Protein AF-A0A963B3Y1-F1 (afdb_monomer_lite)

Radius of gyration: 39.11 Å; chains: 1; bounding box: 67×46×93 Å

Sequence (139 aa):
RQLYPELDLWTTAKPFLERWMEEQVGPKAFSRKLRKNLPKMAEHAADMPLLLHKVLNDAAEQRLELNWKSEELGQLRKELKEGNRLTIAAVSGGSMLISGALLLTLGPSILLPASVVTSAGIGLSSAGGLLLIHSWLRS

pLDDT: mean 70.61, std 10.73, range [48.19, 88.31]

Foldseek 3Di:
DDDDPPDPVCVVCVVVVVVVCCCCVNPVNVVVVCVVCVVVVCVVVVPVVVVVVVVVVCVVVVVPPPVVVCP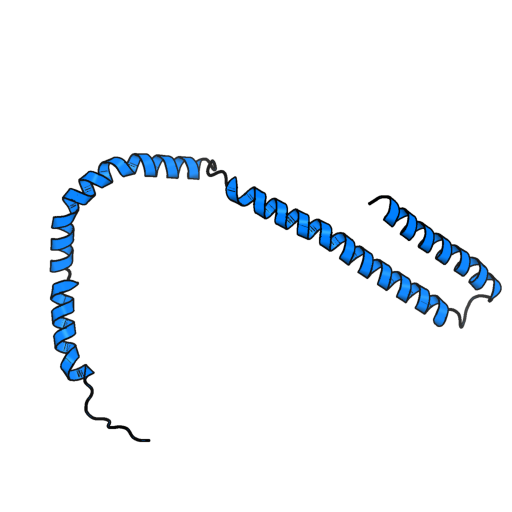VVVVVVVVVVVVVVVVVCVVVVVVVVVVLVCCVVPPDPDDDDPVVCVVVNVVVVVVSVVVVVVVVVPD

Secondary structure (DSSP, 8-state):
----SS--HHHHHHHHHHHHHHHHHSHHHHHHHHHHHHHHHHHHHTTHHHHHHHHHHHHHTT----HHHHHHHHHHHHHHHHHHHHHHHHHHHHHHHHHHHHHHHHTTSSSS-HHHHHHHHHHHHHHHHHHHHHHHH--

Structure (mmCIF, N/CA/C/O backbone):
data_AF-A0A963B3Y1-F1
#
_entry.id   AF-A0A963B3Y1-F1
#
loop_
_atom_site.group_PDB
_atom_site.id
_atom_site.type_symbol
_atom_site.label_atom_id
_atom_site.label_alt_id
_atom_site.label_comp_id
_atom_site.label_asym_id
_atom_site.label_entity_id
_atom_site.label_seq_id
_atom_site.pdbx_PDB_ins_code
_atom_site.Cartn_x
_atom_site.Cartn_y
_atom_site.Cartn_z
_atom_site.occupancy
_atom_site.B_iso_or_equiv
_atom_site.auth_seq_id
_atom_site.auth_comp_id
_atom_site.auth_asym_id
_atom_site.auth_atom_id
_atom_site.pdbx_PDB_model_num
ATOM 1 N N . ARG A 1 1 ? 25.276 -34.535 31.693 1.00 54.62 1 ARG A N 1
ATOM 2 C CA . ARG A 1 1 ? 24.227 -33.508 31.909 1.00 54.62 1 ARG A CA 1
ATOM 3 C C . ARG A 1 1 ? 22.905 -34.235 32.139 1.00 54.62 1 ARG A C 1
ATOM 5 O O . ARG A 1 1 ? 22.245 -34.579 31.174 1.00 54.62 1 ARG A O 1
ATOM 12 N N . GLN A 1 2 ? 22.575 -34.539 33.390 1.00 48.19 2 GLN A N 1
ATOM 13 C CA . GLN A 1 2 ? 21.243 -34.987 33.801 1.00 48.19 2 GLN A CA 1
ATOM 14 C C . GLN A 1 2 ? 20.821 -33.998 34.886 1.00 48.19 2 GLN A C 1
ATOM 16 O O . GLN A 1 2 ? 21.371 -34.004 35.983 1.00 48.19 2 GLN A O 1
ATOM 21 N N . LEU A 1 3 ? 19.991 -33.035 34.498 1.00 58.78 3 LEU A N 1
ATOM 22 C CA . LEU A 1 3 ? 19.444 -32.008 35.377 1.00 58.78 3 LEU A CA 1
ATOM 23 C C . LEU A 1 3 ? 18.079 -32.528 35.844 1.00 58.78 3 LEU A C 1
ATOM 25 O O . LEU A 1 3 ? 17.218 -32.769 35.009 1.00 58.78 3 LEU A O 1
ATOM 29 N N . TYR A 1 4 ? 17.978 -32.781 37.151 1.00 53.44 4 TYR A N 1
ATOM 30 C CA . TYR A 1 4 ? 16.800 -33.101 37.972 1.00 53.44 4 TYR A CA 1
ATOM 31 C C . TYR A 1 4 ? 15.456 -33.319 37.242 1.00 53.44 4 TYR A C 1
ATOM 33 O O . TYR A 1 4 ? 14.849 -32.344 36.800 1.00 53.44 4 TYR A O 1
ATOM 41 N N . PRO A 1 5 ? 14.934 -34.562 37.200 1.00 63.12 5 PRO A N 1
ATOM 42 C CA . PRO A 1 5 ? 13.664 -34.865 36.547 1.00 63.12 5 PRO A CA 1
ATOM 43 C C . PRO A 1 5 ? 12.404 -34.685 37.418 1.00 63.12 5 PRO A C 1
ATOM 45 O O . PRO A 1 5 ? 11.328 -35.021 36.947 1.00 63.12 5 PRO A O 1
ATOM 48 N N . GLU A 1 6 ? 12.466 -34.171 38.655 1.00 57.03 6 GLU A N 1
ATOM 49 C CA . GLU A 1 6 ? 11.334 -34.347 39.598 1.00 57.03 6 GLU A CA 1
ATOM 50 C C . GLU A 1 6 ? 10.880 -33.107 40.380 1.00 57.03 6 GLU A C 1
ATOM 52 O O . GLU A 1 6 ? 10.387 -33.212 41.500 1.00 57.03 6 GLU A O 1
ATOM 57 N N . LEU A 1 7 ? 10.967 -31.914 39.793 1.00 58.31 7 LEU A N 1
ATOM 58 C CA . LEU A 1 7 ? 10.165 -30.798 40.300 1.00 58.31 7 LEU A CA 1
ATOM 59 C C . LEU A 1 7 ? 9.602 -29.986 39.146 1.00 58.31 7 LEU A C 1
ATOM 61 O O . LEU A 1 7 ? 10.033 -28.874 38.848 1.00 58.31 7 LEU A O 1
ATOM 65 N N . ASP A 1 8 ? 8.636 -30.593 38.469 1.00 65.62 8 ASP A N 1
ATOM 66 C CA . ASP A 1 8 ? 7.870 -29.927 37.435 1.00 65.62 8 ASP A CA 1
ATOM 67 C C . ASP A 1 8 ? 6.991 -28.862 38.121 1.00 65.62 8 ASP A C 1
ATOM 69 O O . ASP A 1 8 ? 5.896 -29.127 38.607 1.00 65.62 8 ASP A O 1
ATOM 73 N N . LEU A 1 9 ? 7.489 -27.625 38.234 1.00 67.25 9 LEU A N 1
ATOM 74 C CA . LEU A 1 9 ? 6.726 -26.475 38.761 1.00 67.25 9 LEU A CA 1
ATOM 75 C C . LEU A 1 9 ? 5.377 -26.306 38.037 1.00 67.25 9 LEU A C 1
ATOM 77 O O . LEU A 1 9 ? 4.437 -25.703 38.560 1.00 67.25 9 LEU A O 1
ATOM 81 N N . TRP A 1 10 ? 5.282 -26.880 36.840 1.00 69.25 10 TRP A N 1
ATOM 82 C CA . TRP A 1 10 ? 4.088 -26.996 36.033 1.00 69.25 10 TRP A CA 1
ATOM 83 C C . TRP A 1 10 ? 2.945 -27.761 36.713 1.00 69.25 10 TRP A C 1
ATOM 85 O O . TRP A 1 10 ? 1.812 -27.273 36.715 1.00 69.25 10 TRP A O 1
ATOM 95 N N . THR A 1 11 ? 3.199 -28.916 37.337 1.00 68.81 11 THR A N 1
ATOM 96 C CA . THR A 1 11 ? 2.134 -29.720 37.970 1.00 68.81 11 THR A CA 1
ATOM 97 C C . THR A 1 11 ? 1.534 -29.019 39.185 1.00 68.81 11 THR A C 1
ATOM 99 O O . THR A 1 11 ? 0.333 -29.139 39.424 1.00 68.81 11 THR A O 1
ATOM 102 N N . THR A 1 12 ? 2.326 -28.219 39.900 1.00 75.94 12 THR A N 1
ATOM 103 C CA . THR A 1 12 ? 1.858 -27.447 41.062 1.00 75.94 12 THR A CA 1
ATOM 104 C C . THR A 1 12 ? 1.130 -26.156 40.655 1.00 75.94 12 THR A C 1
ATOM 106 O O . THR A 1 12 ? 0.175 -25.754 41.321 1.00 75.94 12 THR A O 1
ATOM 109 N N . ALA A 1 13 ? 1.530 -25.511 39.550 1.00 82.44 13 ALA A N 1
ATOM 110 C CA . ALA A 1 13 ? 0.957 -24.234 39.099 1.00 82.44 13 ALA A CA 1
ATOM 111 C C . ALA A 1 13 ? -0.276 -24.372 38.183 1.00 82.44 13 ALA A C 1
ATOM 113 O O . ALA A 1 13 ? -1.140 -23.488 38.180 1.00 82.44 13 ALA A O 1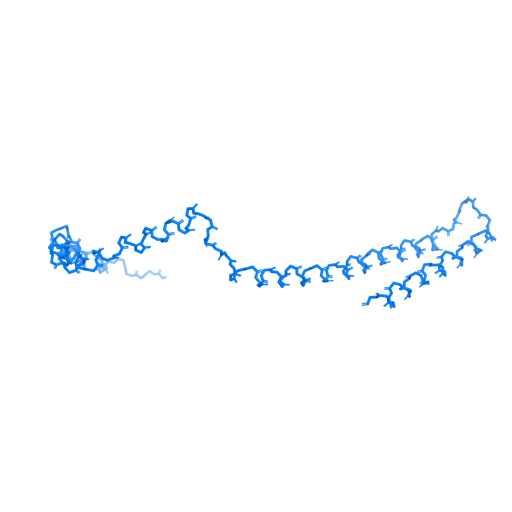
ATOM 114 N N . LYS A 1 14 ? -0.401 -25.478 37.434 1.00 80.38 14 LYS A N 1
ATOM 115 C CA . LYS A 1 14 ? -1.534 -25.754 36.530 1.00 80.38 14 LYS A CA 1
ATOM 116 C C . LYS A 1 14 ? -2.920 -25.523 37.161 1.00 80.38 14 LYS A C 1
ATOM 118 O O . LYS A 1 14 ? -3.697 -24.774 36.568 1.00 80.38 14 LYS A O 1
ATOM 123 N N . PRO A 1 15 ? -3.253 -26.070 38.349 1.00 83.75 15 PRO A N 1
ATOM 124 C CA . PRO A 1 15 ? -4.593 -25.901 38.915 1.00 83.75 15 PRO A CA 1
ATOM 125 C C . PRO A 1 15 ? -4.911 -24.446 39.296 1.00 83.75 15 PRO A C 1
ATOM 127 O O . PRO A 1 15 ? -6.078 -24.068 39.359 1.00 83.75 15 PRO A O 1
ATOM 130 N N . PHE A 1 16 ? -3.899 -23.611 39.556 1.00 83.00 16 PHE A N 1
ATOM 131 C CA . PHE A 1 16 ? -4.103 -22.186 39.821 1.00 83.00 16 PHE A CA 1
ATOM 132 C C . PHE A 1 16 ? -4.396 -21.406 38.533 1.00 83.00 16 PHE A C 1
ATOM 134 O O . PHE A 1 16 ? -5.322 -20.598 38.512 1.00 83.00 16 PHE A O 1
ATOM 141 N N . LEU A 1 17 ? -3.662 -21.693 37.452 1.00 85.25 17 LEU A N 1
ATOM 142 C CA . LEU A 1 17 ? -3.902 -21.094 36.134 1.00 85.25 17 LEU A CA 1
ATOM 143 C C . LEU A 1 17 ? -5.278 -21.458 35.577 1.00 85.25 17 LEU A C 1
ATOM 145 O O . LEU A 1 17 ? -5.943 -20.604 35.002 1.00 85.25 17 LEU A O 1
ATOM 149 N N . GLU A 1 18 ? -5.714 -22.700 35.770 1.00 84.81 18 GLU A N 1
ATOM 150 C CA . GLU A 1 18 ? -7.005 -23.192 35.282 1.00 84.81 18 GLU A CA 1
ATOM 151 C C . GLU A 1 18 ? -8.173 -22.443 35.943 1.00 84.81 18 GLU A C 1
ATOM 153 O O . GLU A 1 18 ? -9.027 -21.893 35.248 1.00 84.81 18 GLU A O 1
ATOM 158 N N . ARG A 1 19 ? -8.131 -22.284 37.275 1.00 84.25 19 ARG A N 1
ATOM 159 C CA . ARG A 1 19 ? -9.111 -21.480 38.027 1.00 84.25 19 ARG A CA 1
ATOM 160 C C . ARG A 1 19 ? -9.065 -19.998 37.654 1.00 84.25 19 ARG A C 1
ATOM 162 O O . ARG A 1 19 ? -10.103 -19.381 37.438 1.00 84.25 19 ARG A O 1
ATOM 169 N N . TRP A 1 20 ? -7.868 -19.423 37.531 1.00 84.12 20 TRP A N 1
ATOM 170 C CA . TRP A 1 20 ? -7.712 -18.016 37.156 1.00 84.12 20 TRP A CA 1
ATOM 171 C C . TRP A 1 20 ? -8.213 -17.733 35.731 1.00 84.12 20 TRP A C 1
ATOM 173 O O . TRP A 1 20 ? -8.870 -16.717 35.493 1.00 84.12 20 TRP A O 1
ATOM 183 N N . MET A 1 21 ? -7.952 -18.637 34.780 1.00 82.56 21 MET A N 1
ATOM 184 C CA . MET A 1 21 ? -8.485 -18.534 33.419 1.00 82.56 21 MET A CA 1
ATOM 185 C C . MET A 1 21 ? -10.007 -18.648 33.403 1.00 82.56 21 MET A C 1
ATOM 187 O O . MET A 1 21 ? -10.656 -17.881 32.693 1.00 82.56 21 MET A O 1
ATOM 191 N N . GLU A 1 22 ? -10.593 -19.556 34.181 1.00 84.19 22 GLU A N 1
ATOM 192 C CA . GLU A 1 22 ? -12.049 -19.693 34.267 1.00 84.19 22 GLU A CA 1
ATOM 193 C C . GLU A 1 22 ? -12.707 -18.428 34.848 1.00 84.19 22 GLU A C 1
ATOM 195 O O . GLU A 1 22 ? -13.752 -17.980 34.369 1.00 84.19 22 GLU A O 1
ATOM 200 N N . GLU A 1 23 ? -12.057 -17.773 35.809 1.00 81.19 23 GLU A N 1
ATOM 201 C CA . GLU A 1 23 ? -12.538 -16.517 36.389 1.00 81.19 23 GLU A CA 1
ATOM 202 C C . GLU A 1 23 ? -12.362 -15.303 35.463 1.00 81.19 23 GLU A C 1
ATOM 204 O O . GLU A 1 23 ? -13.246 -14.442 35.411 1.00 81.19 23 GLU A O 1
ATOM 209 N N . GLN A 1 24 ? -11.248 -15.202 34.729 1.00 79.75 24 GLN A N 1
ATOM 210 C CA . GLN A 1 24 ? -10.934 -14.016 33.914 1.00 79.75 24 GLN A CA 1
ATOM 211 C C . GLN A 1 24 ? -11.370 -14.111 32.448 1.00 79.75 24 GLN A C 1
ATOM 213 O O . GLN A 1 24 ? -11.743 -13.092 31.847 1.00 79.75 24 GLN A O 1
ATOM 218 N N . VAL A 1 25 ? -11.314 -15.316 31.884 1.00 79.06 25 VAL A N 1
ATOM 219 C CA . VAL A 1 25 ? -11.555 -15.639 30.465 1.00 79.06 25 VAL A CA 1
ATOM 220 C C . VAL A 1 25 ? -12.774 -16.557 30.300 1.00 79.06 25 VAL A C 1
ATOM 222 O O . VAL A 1 25 ? -13.238 -16.775 29.183 1.00 79.06 25 VAL A O 1
ATOM 225 N N . GLY A 1 26 ? -13.360 -17.055 31.394 1.00 85.06 26 GLY A N 1
ATOM 226 C CA . GLY A 1 26 ? -14.522 -17.929 31.318 1.00 85.06 26 GLY A CA 1
ATOM 227 C C . GLY A 1 26 ? -15.759 -17.269 30.690 1.00 85.06 26 GLY A C 1
ATOM 228 O O . GLY A 1 26 ? -15.931 -16.043 30.718 1.00 85.06 26 GLY A O 1
ATOM 229 N N . PRO A 1 27 ? -16.693 -18.082 30.168 1.00 83.56 27 PRO A N 1
ATOM 230 C CA . PRO A 1 27 ? -17.873 -17.605 29.441 1.00 83.56 27 PRO A CA 1
ATOM 231 C C . PRO A 1 27 ? -18.782 -16.699 30.293 1.00 83.56 27 PRO A C 1
ATOM 233 O O . PRO A 1 27 ? -19.391 -15.748 29.791 1.00 83.56 27 PRO A O 1
ATOM 236 N N . LYS A 1 28 ? -18.835 -16.929 31.611 1.00 84.88 28 LYS A N 1
ATOM 237 C CA . LYS A 1 28 ? -19.559 -16.075 32.570 1.00 84.88 28 LYS A CA 1
ATOM 238 C C . LYS A 1 28 ? -18.915 -14.690 32.722 1.00 84.88 28 LYS A C 1
ATOM 240 O O . LYS A 1 28 ? -19.620 -13.681 32.751 1.00 84.88 28 LYS A O 1
ATOM 245 N N . ALA A 1 29 ? -17.587 -14.621 32.787 1.00 84.44 29 ALA A N 1
ATOM 246 C CA . ALA A 1 29 ? -16.853 -13.361 32.873 1.00 84.44 29 ALA A CA 1
ATOM 247 C C . ALA A 1 29 ? -16.926 -12.576 31.557 1.00 84.44 29 ALA A C 1
ATOM 249 O O . ALA A 1 29 ? -17.162 -11.364 31.575 1.00 84.44 29 ALA A O 1
ATOM 250 N N . PHE A 1 30 ? -16.817 -13.273 30.422 1.00 85.62 30 PHE A N 1
ATOM 251 C CA . PHE A 1 30 ? -16.983 -12.688 29.095 1.00 85.62 30 PHE A CA 1
ATOM 252 C C . PHE A 1 30 ? -18.389 -12.111 28.901 1.00 85.62 30 PHE A C 1
ATOM 254 O O . PHE A 1 30 ? -18.517 -10.933 28.588 1.00 85.62 30 PHE A O 1
ATOM 261 N N . SER A 1 31 ? -19.450 -12.880 29.172 1.00 88.31 31 SER A N 1
ATOM 262 C CA . SER A 1 31 ? -20.840 -12.400 29.047 1.00 88.31 31 SER A CA 1
ATOM 263 C C . SER A 1 31 ? -21.152 -11.219 29.973 1.00 88.31 31 SER A C 1
ATOM 265 O O . SER A 1 31 ? -21.850 -10.287 29.569 1.00 88.31 31 SER A O 1
ATOM 267 N N . ARG A 1 32 ? -20.591 -11.196 31.189 1.00 85.94 32 ARG A N 1
ATOM 268 C CA . ARG A 1 32 ? -20.708 -10.058 32.112 1.00 85.94 32 ARG A CA 1
ATOM 269 C C . ARG A 1 32 ? -19.958 -8.821 31.607 1.00 85.94 32 ARG A C 1
ATOM 271 O O . ARG A 1 32 ? -20.520 -7.728 31.653 1.00 85.94 32 ARG A O 1
ATOM 278 N N . LYS A 1 33 ? -18.721 -8.969 31.113 1.00 83.94 33 LYS A N 1
ATOM 279 C CA . LYS A 1 33 ? -17.951 -7.870 30.491 1.00 83.94 33 LYS A CA 1
ATOM 280 C C . LYS A 1 33 ? -18.652 -7.350 29.240 1.00 83.94 33 LYS A C 1
ATOM 282 O O . LYS A 1 33 ? -18.770 -6.141 29.075 1.00 83.94 33 LYS A O 1
ATOM 287 N N . LEU A 1 34 ? -19.167 -8.250 28.408 1.00 87.00 34 LEU A N 1
ATOM 288 C CA . LEU A 1 34 ? -19.885 -7.908 27.191 1.00 87.00 34 LEU A CA 1
ATOM 289 C C . LEU A 1 34 ? -21.157 -7.134 27.527 1.00 87.00 34 LEU A C 1
ATOM 291 O O . LEU A 1 34 ? -21.310 -6.032 27.031 1.00 87.00 34 LEU A O 1
ATOM 295 N N . ARG A 1 35 ? -22.004 -7.615 28.449 1.00 87.00 35 ARG A N 1
ATOM 296 C CA . ARG A 1 35 ? -23.198 -6.877 28.913 1.00 87.00 35 ARG A CA 1
ATOM 297 C C . ARG A 1 35 ? -22.871 -5.525 29.547 1.00 87.00 35 ARG A C 1
ATOM 299 O O . ARG A 1 35 ? -23.653 -4.595 29.408 1.00 87.00 35 ARG A O 1
ATOM 306 N N . LYS A 1 36 ? -21.734 -5.407 30.238 1.00 87.94 36 LYS A N 1
ATOM 307 C CA . LYS A 1 36 ? -21.301 -4.149 30.863 1.00 87.94 36 LYS A CA 1
ATOM 308 C C . LYS A 1 36 ? -20.814 -3.120 29.837 1.00 87.94 36 LYS A C 1
ATOM 310 O O . LYS A 1 36 ? -21.047 -1.931 30.024 1.00 87.94 36 LYS A O 1
ATOM 315 N N . ASN A 1 37 ? -20.133 -3.565 28.782 1.00 85.00 37 ASN A N 1
ATOM 316 C CA . ASN A 1 37 ? -19.553 -2.687 27.762 1.00 85.00 37 ASN A CA 1
ATOM 317 C C . ASN A 1 37 ? -20.469 -2.490 26.543 1.00 85.00 37 ASN A C 1
ATOM 319 O O . ASN A 1 37 ? -20.324 -1.495 25.845 1.00 85.00 37 ASN A O 1
ATOM 323 N N . LEU A 1 38 ? -21.433 -3.389 26.318 1.00 86.50 38 LEU A N 1
ATOM 324 C CA . LEU A 1 38 ? -22.416 -3.344 25.230 1.00 86.50 38 LEU A CA 1
ATOM 325 C C . LEU A 1 38 ? -23.134 -1.997 25.107 1.00 86.50 38 LEU A C 1
ATOM 327 O O . LEU A 1 38 ? -23.167 -1.483 23.997 1.00 86.50 38 LEU A O 1
ATOM 331 N N . PRO A 1 39 ? -23.664 -1.393 26.191 1.00 83.38 39 PRO A N 1
ATOM 332 C CA . PRO A 1 39 ? -24.368 -0.115 26.099 1.00 83.38 39 PRO A CA 1
ATOM 333 C C . PRO A 1 39 ? -23.454 1.000 25.582 1.00 83.38 39 PRO A C 1
ATOM 335 O O . PRO A 1 39 ? -23.796 1.690 24.631 1.00 83.38 39 PRO A O 1
ATOM 338 N N . LYS A 1 40 ? -22.234 1.089 26.126 1.00 80.31 40 LYS A N 1
ATOM 339 C CA . LYS A 1 40 ? -21.226 2.073 25.704 1.00 80.31 40 LYS A CA 1
ATOM 340 C C . LYS A 1 40 ? -20.742 1.846 24.273 1.00 80.31 40 LYS A C 1
ATOM 342 O O . LYS A 1 40 ? -20.466 2.790 23.547 1.00 80.31 40 LYS A O 1
ATOM 347 N N . MET A 1 41 ? -20.614 0.586 23.857 1.00 77.88 41 MET A N 1
ATOM 348 C CA . MET A 1 41 ? -20.268 0.268 22.473 1.00 77.88 41 MET A CA 1
ATOM 349 C C . MET A 1 41 ? -21.422 0.569 21.520 1.00 77.88 41 MET A C 1
ATOM 351 O O . MET A 1 41 ? -21.158 1.014 20.414 1.00 77.88 41 MET A O 1
ATOM 355 N N . ALA A 1 42 ? -22.674 0.365 21.935 1.00 81.12 42 ALA A N 1
ATOM 356 C CA . ALA A 1 42 ? -23.853 0.693 21.141 1.00 81.12 42 ALA A CA 1
ATOM 357 C C . ALA A 1 42 ? -23.987 2.207 20.918 1.00 81.12 42 ALA A C 1
ATOM 359 O O . ALA A 1 42 ? -24.317 2.616 19.808 1.00 81.12 42 ALA A O 1
ATOM 360 N N . GLU A 1 43 ? -23.652 3.022 21.924 1.00 77.44 43 GLU A N 1
ATOM 361 C CA . GLU A 1 43 ? -23.587 4.486 21.802 1.00 77.44 43 GLU A CA 1
ATOM 362 C C . GLU A 1 43 ? -22.624 4.930 20.687 1.00 77.44 43 GLU A C 1
ATOM 364 O O . GLU A 1 43 ? -22.979 5.780 19.882 1.00 77.44 43 GLU A O 1
ATOM 369 N N . HIS A 1 44 ? -21.440 4.318 20.574 1.00 73.06 44 HIS A N 1
ATOM 370 C CA . HIS A 1 44 ? -20.474 4.641 19.512 1.00 73.06 44 HIS A CA 1
ATOM 371 C C . HIS A 1 44 ? -20.734 3.910 18.186 1.00 73.06 44 HIS A C 1
ATOM 373 O O . HIS A 1 44 ? -20.351 4.387 17.118 1.00 73.06 44 HIS A O 1
ATOM 379 N N . ALA A 1 45 ? -21.360 2.733 18.233 1.00 74.25 45 ALA A N 1
ATOM 380 C CA . ALA A 1 45 ? -21.666 1.943 17.047 1.00 74.25 45 ALA A CA 1
ATOM 381 C C . ALA A 1 45 ? -22.814 2.542 16.231 1.00 74.25 45 ALA A C 1
ATOM 383 O O . ALA A 1 45 ? -22.856 2.300 15.030 1.00 74.25 45 ALA A O 1
ATOM 384 N N . ALA A 1 46 ? -23.709 3.321 16.849 1.00 69.62 46 ALA A N 1
ATOM 385 C CA . ALA A 1 46 ? -24.844 3.950 16.174 1.00 69.62 46 ALA A CA 1
ATOM 386 C C . ALA A 1 46 ? -24.429 4.878 15.012 1.00 69.62 46 ALA A C 1
ATOM 388 O O . ALA A 1 46 ? -25.135 4.931 14.007 1.00 69.62 46 ALA A O 1
ATOM 389 N N . ASP A 1 47 ? -23.258 5.519 15.098 1.00 69.75 47 ASP A N 1
ATOM 390 C CA . ASP A 1 47 ? -22.743 6.432 14.063 1.00 69.75 47 ASP A CA 1
ATOM 391 C C . ASP A 1 47 ? -21.878 5.728 12.998 1.00 69.75 47 ASP A C 1
ATOM 393 O O . ASP A 1 47 ? -21.691 6.224 11.883 1.00 69.75 47 ASP A O 1
ATOM 397 N N . MET A 1 48 ? -21.364 4.532 13.303 1.00 76.62 48 MET A N 1
ATOM 398 C CA . MET A 1 48 ? -20.502 3.764 12.403 1.00 76.62 48 MET A CA 1
ATOM 399 C C . MET A 1 48 ? -21.164 3.189 11.131 1.00 76.62 48 MET A C 1
ATOM 401 O O . MET A 1 48 ? -20.452 3.098 10.124 1.00 76.62 48 MET A O 1
ATOM 405 N N . PRO A 1 49 ? -22.460 2.795 11.084 1.00 77.62 49 PRO A N 1
ATOM 406 C CA . PRO A 1 49 ? -23.039 2.185 9.890 1.00 77.62 49 PRO A CA 1
ATOM 407 C C . PRO A 1 49 ? -23.013 3.126 8.692 1.00 77.62 49 PRO A C 1
ATOM 409 O O . PRO A 1 49 ? -22.822 2.651 7.581 1.00 77.62 49 PRO A O 1
ATOM 412 N N . LEU A 1 50 ? -23.128 4.443 8.892 1.00 77.00 50 LEU A N 1
ATOM 413 C CA . LEU A 1 50 ? -23.083 5.411 7.795 1.00 77.00 50 LEU A CA 1
ATOM 414 C C . LEU A 1 50 ? -21.690 5.465 7.141 1.00 77.00 50 LEU A C 1
ATOM 416 O O . LEU A 1 50 ? -21.573 5.491 5.918 1.00 77.00 50 LEU A O 1
ATOM 420 N N . LEU A 1 51 ? -20.630 5.430 7.957 1.00 78.50 51 LEU A N 1
ATOM 421 C CA . LEU A 1 51 ? -19.235 5.392 7.503 1.00 78.50 51 LEU A CA 1
ATOM 422 C C . LEU A 1 51 ? -18.901 4.062 6.827 1.00 78.50 51 LEU A C 1
ATOM 424 O O . LEU A 1 51 ? -18.306 4.058 5.753 1.00 78.50 51 LEU A O 1
ATOM 428 N N . LEU A 1 52 ? -19.326 2.943 7.418 1.00 81.19 52 LEU A N 1
ATOM 429 C CA . LEU A 1 52 ? -19.199 1.617 6.812 1.00 81.19 52 LEU A CA 1
ATOM 430 C C . LEU A 1 52 ? -19.924 1.553 5.472 1.00 81.19 52 LEU A C 1
ATOM 432 O O . LEU A 1 52 ? -19.357 1.055 4.507 1.00 81.19 52 LEU A O 1
ATOM 436 N N . HIS A 1 53 ? -21.143 2.088 5.399 1.00 80.69 53 HIS A N 1
ATOM 437 C CA . HIS A 1 53 ? -21.914 2.126 4.164 1.00 80.69 53 HIS A CA 1
ATOM 438 C C . HIS A 1 53 ? -21.210 2.971 3.107 1.00 80.69 53 HIS A C 1
ATOM 440 O O . HIS A 1 53 ? -21.084 2.521 1.978 1.00 80.69 53 HIS A O 1
ATOM 446 N N . LYS A 1 54 ? -20.665 4.135 3.480 1.00 78.31 54 LYS A N 1
ATOM 447 C CA . LYS A 1 54 ? -19.892 4.988 2.572 1.00 78.31 54 LYS A CA 1
ATOM 448 C C . LYS A 1 54 ? -18.635 4.287 2.048 1.00 78.31 54 LYS A C 1
ATOM 450 O O . LYS A 1 54 ? -18.424 4.264 0.846 1.00 78.31 54 LYS A O 1
ATOM 455 N N . VAL A 1 55 ? -17.856 3.647 2.922 1.00 79.75 55 VAL A N 1
ATOM 456 C CA . VAL A 1 55 ? -16.646 2.898 2.531 1.00 79.75 55 VAL A CA 1
ATOM 457 C C . VAL A 1 55 ? -16.991 1.687 1.662 1.00 79.75 55 VAL A C 1
ATOM 459 O O . VAL A 1 55 ? -16.292 1.414 0.690 1.00 79.75 55 VAL A O 1
ATOM 462 N N . LEU A 1 56 ? -18.067 0.966 1.984 1.00 81.38 56 LEU A N 1
ATOM 463 C CA . LEU A 1 56 ? -18.547 -0.162 1.185 1.00 81.38 56 LEU A CA 1
ATOM 464 C C . LEU A 1 56 ? -19.058 0.293 -0.183 1.00 81.38 56 LEU A C 1
ATOM 466 O O . LEU A 1 56 ? -18.788 -0.392 -1.162 1.00 81.38 56 LEU A O 1
ATOM 470 N N . ASN A 1 57 ? -19.736 1.441 -0.265 1.00 82.25 57 ASN A N 1
ATOM 471 C CA . ASN A 1 57 ? -20.171 2.017 -1.536 1.00 82.25 57 ASN A CA 1
ATOM 472 C C . ASN A 1 57 ? -18.980 2.504 -2.364 1.00 82.25 57 ASN A C 1
ATOM 474 O O . ASN A 1 57 ? -18.883 2.151 -3.530 1.00 82.25 57 ASN A O 1
ATOM 478 N N . ASP A 1 58 ? -18.032 3.228 -1.765 1.00 75.56 58 ASP A N 1
ATOM 479 C CA . ASP A 1 58 ? -16.818 3.694 -2.449 1.00 75.56 58 ASP A CA 1
ATOM 480 C C . ASP A 1 58 ? -15.968 2.506 -2.952 1.00 75.56 58 ASP A C 1
ATOM 482 O O . ASP A 1 58 ? -15.382 2.557 -4.038 1.00 75.56 58 ASP A O 1
ATOM 486 N N . ALA A 1 59 ? -15.936 1.403 -2.193 1.00 74.75 59 ALA A N 1
ATOM 487 C CA . ALA A 1 59 ? -15.297 0.150 -2.592 1.00 74.75 59 ALA A CA 1
ATOM 488 C C . ALA A 1 59 ? -16.060 -0.580 -3.707 1.00 74.75 59 ALA A C 1
ATOM 490 O O . ALA A 1 59 ? -15.440 -1.070 -4.654 1.00 74.75 59 ALA A O 1
ATOM 491 N N . ALA A 1 60 ? -17.390 -0.647 -3.608 1.00 76.12 60 ALA A N 1
ATOM 492 C CA . ALA A 1 60 ? -18.258 -1.278 -4.599 1.00 76.12 60 ALA A CA 1
ATOM 493 C C . ALA A 1 60 ? -18.277 -0.504 -5.926 1.00 76.12 60 ALA A C 1
ATOM 495 O O . ALA A 1 60 ? -18.323 -1.112 -6.991 1.00 76.12 60 ALA A O 1
ATOM 496 N N . GLU A 1 61 ? -18.171 0.823 -5.874 1.00 74.94 61 GLU A N 1
ATOM 497 C CA . GLU A 1 61 ? -18.108 1.706 -7.041 1.00 74.94 61 GLU A CA 1
ATOM 498 C C . GLU A 1 61 ? -16.707 1.770 -7.682 1.00 74.94 61 GLU A C 1
ATOM 500 O O . GLU A 1 61 ? -16.494 2.567 -8.593 1.00 74.94 61 GLU A O 1
ATOM 505 N N . GLN A 1 62 ? -15.731 0.966 -7.226 1.00 59.38 62 GLN A N 1
ATOM 506 C CA . GLN A 1 62 ? -14.319 1.027 -7.658 1.00 59.38 62 GLN A CA 1
ATOM 507 C C . GLN A 1 62 ? -13.689 2.435 -7.528 1.00 59.38 62 GLN A C 1
ATOM 509 O O . GLN A 1 62 ? -12.635 2.701 -8.106 1.00 59.38 62 GLN A O 1
ATOM 514 N N . ARG A 1 63 ? -14.304 3.328 -6.737 1.00 57.72 63 ARG A N 1
ATOM 515 C CA . ARG A 1 63 ? -13.855 4.702 -6.448 1.00 57.72 63 ARG A CA 1
ATOM 516 C C . ARG A 1 63 ? -12.872 4.788 -5.289 1.00 57.72 63 ARG A C 1
ATOM 518 O O . ARG A 1 63 ? -12.437 5.882 -4.936 1.00 57.72 63 ARG A O 1
ATOM 525 N N . LEU A 1 64 ? -12.460 3.651 -4.733 1.00 59.31 64 LEU A N 1
ATOM 526 C CA . LEU A 1 64 ? -11.182 3.549 -4.040 1.00 59.31 64 LEU A CA 1
ATOM 527 C C . LEU A 1 64 ? -10.069 3.750 -5.072 1.00 59.31 64 LEU A C 1
ATOM 529 O O . LEU A 1 64 ? -9.374 2.813 -5.467 1.00 59.31 64 LEU A O 1
ATOM 533 N N . GLU A 1 65 ? -9.933 4.983 -5.551 1.00 55.66 65 GLU A N 1
ATOM 534 C CA . GLU A 1 65 ? -8.804 5.407 -6.343 1.00 55.66 65 GLU A CA 1
ATOM 535 C C . GLU A 1 65 ? -7.563 5.096 -5.516 1.00 55.66 65 GLU A C 1
ATOM 537 O O . GLU A 1 65 ? -7.244 5.759 -4.528 1.00 55.66 65 GLU A O 1
ATOM 542 N N . LEU A 1 66 ? -6.838 4.065 -5.942 1.00 56.97 66 LEU A N 1
ATOM 543 C CA . LEU A 1 66 ? -5.474 3.756 -5.532 1.00 56.97 66 LEU A CA 1
ATOM 544 C C . LEU A 1 66 ? -4.521 4.851 -6.044 1.00 56.97 66 LEU A C 1
ATOM 546 O O . LEU A 1 66 ? -3.453 4.564 -6.580 1.00 56.97 66 LEU A O 1
ATOM 550 N N . ASN A 1 67 ? -4.916 6.117 -5.914 1.00 55.50 67 ASN A N 1
ATOM 551 C CA . ASN A 1 67 ? -4.212 7.269 -6.444 1.00 55.50 67 ASN A CA 1
ATOM 552 C C . ASN A 1 67 ? -2.838 7.392 -5.766 1.00 55.50 67 ASN A C 1
ATOM 554 O O . ASN A 1 67 ? -1.839 7.633 -6.434 1.00 55.50 67 ASN A O 1
ATOM 558 N N . TRP A 1 68 ? -2.748 7.041 -4.478 1.00 53.62 68 TRP A N 1
ATOM 559 C CA . TRP A 1 68 ? -1.504 7.089 -3.698 1.00 53.62 68 TRP A CA 1
ATOM 560 C C . TRP A 1 68 ? -0.479 5.997 -4.026 1.00 53.62 68 TRP A C 1
ATOM 562 O O . TRP A 1 68 ? 0.707 6.200 -3.802 1.00 53.62 68 TRP A O 1
ATOM 572 N N . LYS A 1 69 ? -0.888 4.845 -4.578 1.00 57.34 69 LYS A N 1
ATOM 573 C CA . LYS A 1 69 ? 0.057 3.772 -4.952 1.00 57.34 69 LYS A CA 1
ATOM 574 C C . LYS A 1 69 ? 0.492 3.839 -6.415 1.00 57.34 69 LYS A C 1
ATOM 576 O O . LYS A 1 69 ? 1.383 3.098 -6.815 1.00 57.34 69 LYS A O 1
ATOM 581 N N . SER A 1 70 ? -0.138 4.695 -7.220 1.00 61.28 70 SER A N 1
ATOM 582 C CA . SER A 1 70 ? 0.129 4.772 -8.657 1.00 61.28 70 SER A CA 1
ATOM 583 C C . SER A 1 70 ? 1.410 5.544 -8.986 1.00 61.28 70 SER A C 1
ATOM 585 O O . SER A 1 70 ? 2.116 5.175 -9.924 1.00 61.28 70 SER A O 1
ATOM 587 N N . GLU A 1 71 ? 1.746 6.563 -8.193 1.00 68.50 71 GLU A N 1
ATOM 588 C CA . GLU A 1 71 ? 2.835 7.486 -8.514 1.00 68.50 71 GLU A CA 1
ATOM 589 C C . GLU A 1 71 ? 4.214 6.862 -8.252 1.00 68.50 71 GLU A C 1
ATOM 591 O O . GLU A 1 71 ? 5.050 6.827 -9.156 1.00 68.50 71 GLU A O 1
ATOM 596 N N . GLU A 1 72 ? 4.418 6.235 -7.088 1.00 71.62 72 GLU A N 1
ATOM 597 C CA . GLU A 1 72 ? 5.653 5.496 -6.768 1.00 71.62 72 GLU A CA 1
ATOM 598 C C . GLU A 1 72 ? 5.855 4.272 -7.677 1.00 71.62 72 GLU A C 1
ATOM 600 O O . GLU A 1 72 ? 6.954 4.031 -8.178 1.00 71.62 72 GLU A O 1
ATOM 605 N N . LEU A 1 73 ? 4.790 3.513 -7.973 1.00 74.19 73 LEU A N 1
ATOM 606 C CA . LEU A 1 73 ? 4.867 2.394 -8.923 1.00 74.19 73 LEU A CA 1
ATOM 607 C C . LEU A 1 73 ? 5.157 2.876 -10.352 1.00 74.19 73 LEU A C 1
ATOM 609 O O . LEU A 1 73 ? 5.809 2.169 -11.127 1.00 74.19 73 LEU A O 1
ATOM 613 N N . GLY A 1 74 ? 4.683 4.071 -10.706 1.00 76.94 74 GLY A N 1
ATOM 614 C CA . GLY A 1 74 ? 4.998 4.738 -11.964 1.00 76.94 74 GLY A CA 1
ATOM 615 C C . GLY A 1 74 ? 6.474 5.122 -12.063 1.00 76.94 74 GLY A C 1
ATOM 616 O O . GLY A 1 74 ? 7.088 4.890 -13.108 1.00 76.94 74 GLY A O 1
ATOM 617 N N . GLN A 1 75 ? 7.053 5.642 -10.977 1.00 79.19 75 GLN A N 1
ATOM 618 C CA . GLN A 1 75 ? 8.480 5.969 -10.881 1.00 79.19 75 GLN A CA 1
ATOM 619 C C . GLN A 1 75 ? 9.349 4.704 -10.959 1.00 79.19 75 GLN A C 1
ATOM 621 O O . GLN A 1 75 ? 10.233 4.632 -11.812 1.00 79.19 75 GLN A O 1
ATOM 626 N N . LEU A 1 76 ? 9.005 3.648 -10.214 1.00 79.12 76 LEU A N 1
ATOM 627 C CA . LEU A 1 76 ? 9.726 2.368 -10.247 1.00 79.12 76 LEU A CA 1
ATOM 628 C C . LEU A 1 76 ? 9.708 1.722 -11.646 1.00 79.12 76 LEU A C 1
ATOM 630 O O . LEU A 1 76 ? 10.710 1.190 -12.123 1.00 79.12 76 LEU A O 1
ATOM 634 N N . ARG A 1 77 ? 8.571 1.788 -12.355 1.00 77.62 77 ARG A N 1
ATOM 635 C CA . ARG A 1 77 ? 8.474 1.304 -13.745 1.00 77.62 77 ARG A CA 1
ATOM 636 C C . ARG A 1 77 ? 9.317 2.128 -14.716 1.00 77.62 77 ARG A C 1
ATOM 638 O O . ARG A 1 77 ? 9.838 1.549 -15.670 1.00 77.62 77 ARG A O 1
ATOM 645 N N . LYS A 1 78 ? 9.428 3.446 -14.516 1.00 77.12 78 LYS A N 1
ATOM 646 C CA . LYS A 1 78 ? 10.286 4.312 -15.340 1.00 77.12 78 LYS A CA 1
ATOM 647 C C . LYS A 1 78 ? 11.760 3.972 -15.139 1.00 77.12 78 LYS A C 1
ATOM 649 O O . LYS A 1 78 ? 12.431 3.706 -16.132 1.00 77.12 78 LYS A O 1
ATOM 654 N N . GLU A 1 79 ? 12.211 3.843 -13.893 1.00 76.50 79 GLU A N 1
ATOM 655 C CA . GLU A 1 79 ? 13.591 3.449 -13.570 1.00 76.50 79 GLU A CA 1
ATOM 656 C C . GLU A 1 79 ? 13.952 2.075 -14.157 1.00 76.50 79 GLU A C 1
ATOM 658 O O . GLU A 1 79 ? 14.989 1.919 -14.805 1.00 76.50 79 GLU A O 1
ATOM 663 N N . LEU A 1 80 ? 13.054 1.086 -14.038 1.00 71.06 80 LEU A N 1
ATOM 664 C CA . LEU A 1 80 ? 13.249 -0.237 -14.648 1.00 71.06 80 LEU A CA 1
ATOM 665 C C . LEU A 1 80 ? 13.333 -0.176 -16.179 1.00 71.06 80 LEU A C 1
ATOM 667 O O . LEU A 1 80 ? 14.092 -0.927 -16.797 1.00 71.06 80 LEU A O 1
ATOM 671 N N . LYS A 1 81 ? 12.549 0.700 -16.814 1.00 71.38 81 LYS A N 1
ATOM 672 C CA . LYS A 1 81 ? 12.519 0.828 -18.275 1.00 71.38 81 LYS A CA 1
ATOM 673 C C . LYS A 1 81 ? 13.751 1.556 -18.813 1.00 71.38 81 LYS A C 1
ATOM 675 O O . LYS A 1 81 ? 14.208 1.220 -19.905 1.00 71.38 81 LYS A O 1
ATOM 680 N N . GLU A 1 82 ? 14.289 2.516 -18.070 1.00 72.75 82 GLU A N 1
ATOM 681 C CA . GLU A 1 82 ? 15.495 3.260 -18.444 1.00 72.75 82 GLU A CA 1
ATOM 682 C C . GLU A 1 82 ? 16.762 2.411 -18.265 1.00 72.75 82 GLU A C 1
ATOM 684 O O . GLU A 1 82 ? 17.561 2.315 -19.199 1.00 72.75 82 GLU A O 1
ATOM 689 N N . GLY A 1 83 ? 16.897 1.689 -17.145 1.00 69.88 83 GLY A N 1
ATOM 690 C CA . GLY A 1 83 ? 18.056 0.823 -16.895 1.00 69.88 83 GLY A CA 1
ATOM 691 C C . GLY A 1 83 ? 18.177 -0.345 -17.882 1.00 69.88 83 GLY A C 1
ATOM 692 O O . GLY A 1 83 ? 19.263 -0.636 -18.387 1.00 69.88 83 GLY A O 1
ATOM 693 N N . ASN A 1 84 ? 17.054 -0.976 -18.242 1.00 66.88 84 ASN A N 1
ATOM 694 C CA . ASN A 1 84 ? 17.072 -2.176 -19.081 1.00 66.88 84 ASN A CA 1
ATOM 695 C C . ASN A 1 84 ? 17.489 -1.891 -20.539 1.00 66.88 84 ASN A C 1
ATOM 697 O O . ASN A 1 84 ? 18.078 -2.748 -21.192 1.00 66.88 84 ASN A O 1
ATOM 701 N N . ARG A 1 85 ? 17.245 -0.680 -21.068 1.00 64.12 85 ARG A N 1
ATOM 702 C CA . ARG A 1 85 ? 17.663 -0.331 -22.4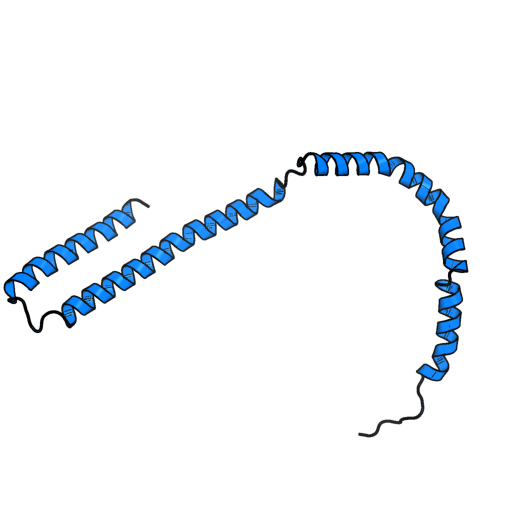43 1.00 64.12 85 ARG A CA 1
ATOM 703 C C . ARG A 1 85 ? 19.181 -0.275 -22.573 1.00 64.12 85 ARG A C 1
ATOM 705 O O . ARG A 1 85 ? 19.709 -0.758 -23.573 1.00 64.12 85 ARG A O 1
ATOM 712 N N . LEU A 1 86 ? 19.868 0.257 -21.560 1.00 64.62 86 LEU A N 1
ATOM 713 C CA . LEU A 1 86 ? 21.329 0.310 -21.537 1.00 64.62 86 LEU A CA 1
ATOM 714 C C . LEU A 1 86 ? 21.931 -1.090 -21.370 1.00 64.62 86 LEU A C 1
ATOM 716 O O . LEU A 1 86 ? 22.874 -1.437 -22.078 1.00 64.62 86 LEU A O 1
ATOM 720 N N . THR A 1 87 ? 21.356 -1.917 -20.489 1.00 69.19 87 THR A N 1
ATOM 721 C CA . THR A 1 87 ? 21.811 -3.300 -20.280 1.00 69.19 87 THR A CA 1
ATOM 722 C C . THR A 1 87 ? 21.608 -4.159 -21.530 1.00 69.19 87 THR A C 1
ATOM 724 O O . THR A 1 87 ? 22.532 -4.863 -21.933 1.00 69.19 87 THR A O 1
ATOM 727 N N . ILE A 1 88 ? 20.450 -4.063 -22.195 1.00 67.56 88 ILE A N 1
ATOM 728 C CA . ILE A 1 88 ? 20.180 -4.798 -23.441 1.00 67.56 88 ILE A CA 1
ATOM 729 C C . ILE A 1 88 ? 21.126 -4.334 -24.553 1.00 67.56 88 ILE A C 1
ATOM 731 O O . ILE A 1 88 ? 21.713 -5.183 -25.218 1.00 67.56 88 ILE A O 1
ATOM 735 N N . ALA A 1 89 ? 21.333 -3.021 -24.715 1.00 71.25 89 ALA A N 1
ATOM 736 C CA . ALA A 1 89 ? 22.238 -2.480 -25.731 1.00 71.25 89 ALA A CA 1
ATOM 737 C C . ALA A 1 89 ? 23.703 -2.891 -25.497 1.00 71.25 89 ALA A C 1
ATOM 739 O O . ALA A 1 89 ? 24.399 -3.251 -26.448 1.00 71.25 89 ALA A O 1
ATOM 740 N N . ALA A 1 90 ? 24.164 -2.888 -24.242 1.00 73.69 90 ALA A N 1
ATOM 741 C CA . ALA A 1 90 ? 25.521 -3.296 -23.882 1.00 73.69 90 ALA A CA 1
ATOM 742 C C . ALA A 1 90 ? 25.754 -4.795 -24.125 1.00 73.69 90 ALA A C 1
ATOM 744 O O . ALA A 1 90 ? 26.782 -5.177 -24.686 1.00 73.69 90 ALA A O 1
ATOM 745 N N . VAL A 1 91 ? 24.788 -5.643 -23.759 1.00 76.38 91 VAL A N 1
ATOM 746 C CA . VAL A 1 91 ? 24.880 -7.094 -23.973 1.00 76.38 91 VAL A CA 1
ATOM 747 C C . VAL A 1 91 ? 24.810 -7.427 -25.463 1.00 76.38 91 VAL A C 1
ATOM 749 O O . VAL A 1 91 ? 25.676 -8.148 -25.957 1.00 76.38 91 VAL A O 1
ATOM 752 N N . SER A 1 92 ? 23.853 -6.861 -26.208 1.00 72.94 92 SER A N 1
ATOM 753 C CA . SER A 1 92 ? 23.746 -7.108 -27.652 1.00 72.94 92 SER A CA 1
ATOM 754 C C . SER A 1 92 ? 24.958 -6.574 -28.418 1.00 72.94 92 SER A C 1
ATOM 756 O O . SER A 1 92 ? 25.465 -7.251 -29.311 1.00 72.94 92 SER A O 1
ATOM 758 N N . GLY A 1 93 ? 25.459 -5.390 -28.046 1.00 77.19 93 GLY A N 1
ATOM 759 C CA . GLY A 1 93 ? 26.666 -4.807 -28.630 1.00 77.19 93 GLY A CA 1
ATOM 760 C C . GLY A 1 93 ? 27.906 -5.659 -28.356 1.00 77.19 93 GLY A C 1
ATOM 761 O O . GLY A 1 93 ? 28.663 -5.956 -29.279 1.00 77.19 93 GLY A O 1
ATOM 762 N N . GLY A 1 94 ? 28.076 -6.134 -27.118 1.00 75.44 94 GLY A N 1
ATOM 763 C CA . GLY A 1 94 ? 29.164 -7.037 -26.740 1.00 75.44 94 GLY A CA 1
ATOM 764 C C . GLY A 1 94 ? 29.131 -8.362 -27.506 1.00 75.44 94 GLY A C 1
ATOM 765 O O . GLY A 1 94 ? 30.154 -8.779 -28.048 1.00 75.44 94 GLY A O 1
ATOM 766 N N . SER A 1 95 ? 27.958 -8.996 -27.634 1.00 74.62 95 SER A N 1
ATOM 767 C CA . SER A 1 95 ? 27.800 -10.227 -28.426 1.00 74.62 95 SER A CA 1
ATOM 768 C C . SER A 1 95 ? 28.149 -10.020 -29.902 1.00 74.62 95 SER A C 1
ATOM 770 O O . SER A 1 95 ? 28.777 -10.885 -30.514 1.00 74.62 95 SER A O 1
ATOM 772 N N . MET A 1 96 ? 27.793 -8.865 -30.465 1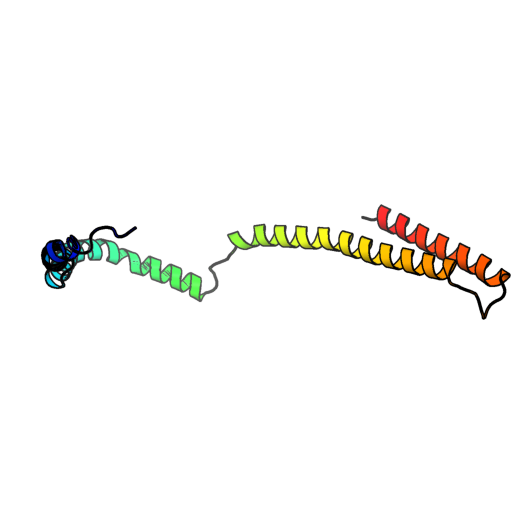.00 80.00 96 MET A N 1
ATOM 773 C CA . MET A 1 96 ? 28.074 -8.529 -31.861 1.00 80.00 96 MET A CA 1
ATOM 774 C C . MET A 1 96 ? 29.568 -8.252 -32.098 1.00 80.00 96 MET A C 1
ATOM 776 O O . MET A 1 96 ? 30.119 -8.712 -33.097 1.00 80.00 96 MET A O 1
ATOM 780 N N . LEU A 1 97 ? 30.253 -7.596 -31.151 1.00 80.25 97 LEU A N 1
ATOM 781 C CA . LEU A 1 97 ? 31.708 -7.398 -31.192 1.00 80.25 97 LEU A CA 1
ATOM 782 C C . LEU A 1 97 ? 32.474 -8.718 -31.062 1.00 80.25 97 LEU A C 1
ATOM 784 O O . LEU A 1 97 ? 33.410 -8.952 -31.822 1.00 80.25 97 LEU A O 1
ATOM 788 N N . ILE A 1 98 ? 32.061 -9.598 -30.144 1.00 79.25 98 ILE A N 1
ATOM 789 C CA . ILE A 1 98 ? 32.678 -10.922 -29.974 1.00 79.25 98 ILE A CA 1
ATOM 790 C C . ILE A 1 98 ? 32.459 -11.774 -31.229 1.00 79.25 98 ILE A C 1
ATOM 792 O O . ILE A 1 98 ? 33.399 -12.400 -31.712 1.00 79.25 98 ILE A O 1
ATOM 796 N N . SER A 1 99 ? 31.252 -11.762 -31.802 1.00 76.31 99 SER A N 1
ATOM 797 C CA . SER A 1 99 ? 30.951 -12.479 -33.046 1.00 76.31 99 SER A CA 1
ATOM 798 C C . SER A 1 99 ? 31.770 -11.948 -34.230 1.00 76.31 99 SER A C 1
ATOM 800 O O . SER A 1 99 ? 32.355 -12.742 -34.964 1.00 76.31 99 SER A O 1
ATOM 802 N N . GLY A 1 100 ? 31.899 -10.624 -34.373 1.00 71.12 100 GLY A N 1
ATOM 803 C CA . GLY A 1 100 ? 32.748 -10.004 -35.394 1.00 71.12 100 GLY A CA 1
ATOM 804 C C . GLY A 1 100 ? 34.235 -10.322 -35.208 1.00 71.12 100 GLY A C 1
ATOM 805 O O . GLY A 1 100 ? 34.908 -10.694 -36.166 1.00 71.12 100 GLY A O 1
ATOM 806 N N . ALA A 1 101 ? 34.741 -10.259 -33.975 1.00 74.25 101 ALA A N 1
ATOM 807 C CA . ALA A 1 101 ? 36.127 -10.600 -33.659 1.00 74.25 101 ALA A CA 1
ATOM 808 C C . ALA A 1 101 ? 36.428 -12.084 -33.918 1.00 74.25 101 ALA A C 1
ATOM 810 O O . ALA A 1 101 ? 37.477 -12.405 -34.469 1.00 74.25 101 ALA A O 1
ATOM 811 N N . LEU A 1 102 ? 35.500 -12.986 -33.581 1.00 73.88 102 LEU A N 1
ATOM 812 C CA . LEU A 1 102 ? 35.617 -14.412 -33.893 1.00 73.88 102 LEU A CA 1
ATOM 813 C C . LEU A 1 102 ? 35.569 -14.666 -35.399 1.00 73.88 102 LEU A C 1
ATOM 815 O O . LEU A 1 102 ? 36.351 -15.469 -35.886 1.00 73.88 102 LEU A O 1
ATOM 819 N N . LEU A 1 103 ? 34.715 -13.974 -36.153 1.00 69.25 103 LEU A N 1
ATOM 820 C CA . LEU A 1 103 ? 34.703 -14.089 -37.613 1.00 69.25 103 LEU A CA 1
ATOM 821 C C . LEU A 1 103 ? 36.000 -13.584 -38.250 1.00 69.25 103 LEU A C 1
ATOM 823 O O . LEU A 1 103 ? 36.425 -14.159 -39.241 1.00 69.25 103 LEU A O 1
ATOM 827 N N . LEU A 1 104 ? 36.645 -12.565 -37.682 1.00 66.75 104 LEU A N 1
ATOM 828 C CA . LEU A 1 104 ? 37.937 -12.061 -38.162 1.00 66.75 104 LEU A CA 1
ATOM 829 C C . LEU A 1 104 ? 39.118 -12.952 -37.741 1.00 66.75 104 LEU A C 1
ATOM 831 O O . LEU A 1 104 ? 40.094 -13.055 -38.476 1.00 66.75 104 LEU A O 1
ATOM 835 N N . THR A 1 105 ? 39.029 -13.595 -36.573 1.00 65.56 105 THR A N 1
ATOM 836 C CA . THR A 1 105 ? 40.062 -14.508 -36.049 1.00 65.56 105 THR A CA 1
ATOM 837 C C . THR A 1 105 ? 39.955 -15.917 -36.636 1.00 65.56 105 THR A C 1
ATOM 839 O O . THR A 1 105 ? 40.979 -16.555 -36.868 1.00 65.56 105 THR A O 1
ATOM 842 N N . LEU A 1 106 ? 38.738 -16.425 -36.865 1.00 61.03 106 LEU A N 1
ATOM 843 C CA . LEU A 1 106 ? 38.483 -17.789 -37.348 1.00 61.03 106 LEU A CA 1
ATOM 844 C C . LEU A 1 106 ? 38.020 -17.860 -38.812 1.00 61.03 106 LEU A C 1
ATOM 846 O O . LEU A 1 106 ? 38.070 -18.938 -39.403 1.00 61.03 106 LEU A O 1
ATOM 850 N N . GLY A 1 107 ? 37.572 -16.759 -39.420 1.00 51.91 107 GLY A N 1
ATOM 851 C CA . GLY A 1 107 ? 37.193 -16.704 -40.832 1.00 51.91 107 GLY A CA 1
ATOM 852 C C . GLY A 1 107 ? 38.253 -15.963 -41.655 1.00 51.91 107 GLY A C 1
ATOM 853 O O . GLY A 1 107 ? 38.500 -14.799 -41.354 1.00 51.91 107 GLY A O 1
ATOM 854 N N . PRO A 1 108 ? 38.861 -16.547 -42.712 1.00 54.69 108 PRO A N 1
ATOM 855 C CA . PRO A 1 108 ? 38.425 -17.722 -43.475 1.00 54.69 108 PRO A CA 1
ATOM 856 C C . PRO A 1 108 ? 39.570 -18.702 -43.797 1.00 54.69 108 PRO A C 1
ATOM 858 O O . PRO A 1 108 ? 40.450 -18.401 -44.601 1.00 54.69 108 PRO A O 1
ATOM 861 N N . SER A 1 109 ? 39.513 -19.929 -43.281 1.00 57.06 109 SER A N 1
ATOM 862 C CA . SER A 1 109 ? 40.464 -20.977 -43.676 1.00 57.06 109 SER A CA 1
ATOM 863 C C . SER A 1 109 ? 40.023 -21.852 -44.853 1.00 57.06 109 SER A C 1
ATOM 865 O O . SER A 1 109 ? 40.758 -22.784 -45.155 1.00 57.06 109 SER A O 1
ATOM 867 N N . ILE A 1 110 ? 38.901 -21.604 -45.561 1.00 54.97 110 ILE A N 1
ATOM 868 C CA . ILE A 1 110 ? 38.515 -22.574 -46.613 1.00 54.97 110 ILE A CA 1
ATOM 869 C C . ILE A 1 110 ? 37.778 -22.110 -47.889 1.00 54.97 110 ILE A C 1
ATOM 871 O O . ILE A 1 110 ? 37.805 -22.885 -48.839 1.00 54.97 110 ILE A O 1
ATOM 875 N N . LEU A 1 111 ? 37.181 -20.906 -48.023 1.00 54.47 111 LEU A N 1
ATOM 876 C CA . LEU A 1 111 ? 36.306 -20.642 -49.200 1.00 54.47 111 LEU A CA 1
ATOM 877 C C . LEU A 1 111 ? 36.398 -19.292 -49.949 1.00 54.47 111 LEU A C 1
ATOM 879 O O . LEU A 1 111 ? 35.797 -19.207 -51.016 1.00 54.47 111 LEU A O 1
ATOM 883 N N . LEU A 1 112 ? 37.125 -18.253 -49.503 1.00 52.41 112 LEU A N 1
ATOM 884 C CA . LEU A 1 112 ? 37.188 -16.972 -50.246 1.00 52.41 112 LEU A CA 1
ATOM 885 C C . LEU A 1 112 ? 38.606 -16.365 -50.316 1.00 52.41 112 LEU A C 1
ATOM 887 O O . LEU A 1 112 ? 39.334 -16.419 -49.326 1.00 52.41 112 LEU A O 1
ATOM 891 N N . PRO A 1 113 ? 39.005 -15.760 -51.457 1.00 56.94 113 PRO A N 1
ATOM 892 C CA . PRO A 1 113 ? 40.317 -15.137 -51.629 1.00 56.94 113 PRO A CA 1
ATOM 893 C C . PRO A 1 113 ? 40.499 -13.902 -50.729 1.00 56.94 113 PRO A C 1
ATOM 895 O O . PRO A 1 113 ? 39.591 -13.084 -50.564 1.00 56.94 113 PRO A O 1
ATOM 898 N N . ALA A 1 114 ? 41.710 -13.746 -50.182 1.00 55.88 114 ALA A N 1
ATOM 899 C CA . ALA A 1 114 ? 42.076 -12.760 -49.155 1.00 55.88 114 ALA A CA 1
ATOM 900 C C . ALA A 1 114 ? 41.777 -11.283 -49.507 1.00 55.88 114 ALA A C 1
ATOM 902 O O . ALA A 1 114 ? 41.627 -10.446 -48.615 1.00 55.88 114 ALA A O 1
ATOM 903 N N . SER A 1 115 ? 41.650 -10.956 -50.795 1.00 58.00 115 SER A N 1
ATOM 904 C CA . SER A 1 115 ? 41.334 -9.616 -51.311 1.00 58.00 115 SER A CA 1
ATOM 905 C C . SER A 1 115 ? 39.875 -9.186 -51.090 1.00 58.00 115 SER A C 1
ATOM 907 O O . SER A 1 115 ? 39.589 -7.996 -50.933 1.00 58.00 115 SER A O 1
ATOM 909 N N . VAL A 1 116 ? 38.937 -10.135 -51.039 1.00 56.00 116 VAL A N 1
ATOM 910 C CA . VAL A 1 116 ? 37.503 -9.846 -50.834 1.00 56.00 116 VAL A CA 1
ATOM 911 C C . VAL A 1 116 ? 37.197 -9.654 -49.346 1.00 56.00 116 VAL A C 1
ATOM 913 O O . VAL A 1 116 ? 36.369 -8.834 -48.963 1.00 56.00 116 VAL A O 1
ATOM 916 N N . VAL A 1 117 ? 37.930 -10.363 -48.491 1.00 55.56 117 VAL A N 1
ATOM 917 C CA . VAL A 1 117 ? 37.768 -10.332 -47.031 1.00 55.56 117 VAL A CA 1
ATOM 918 C C . VAL A 1 117 ? 38.267 -9.009 -46.441 1.00 55.56 117 VAL A C 1
ATOM 920 O O . VAL A 1 117 ? 37.628 -8.443 -45.558 1.00 55.56 117 VAL A O 1
ATOM 923 N N . THR A 1 118 ? 39.368 -8.466 -46.965 1.00 57.97 118 THR A N 1
ATOM 924 C CA . THR A 1 118 ? 39.947 -7.193 -46.500 1.00 57.97 118 THR A CA 1
ATOM 925 C C . THR A 1 118 ? 39.108 -5.977 -46.894 1.00 57.97 118 THR A C 1
ATOM 927 O O . THR A 1 118 ? 38.934 -5.067 -46.087 1.00 57.97 118 THR A O 1
ATOM 930 N N . SER A 1 119 ? 38.521 -5.969 -48.092 1.00 55.91 119 SER A N 1
ATOM 931 C CA . SER A 1 119 ? 37.645 -4.877 -48.543 1.00 55.91 119 SER A CA 1
ATOM 932 C C . SER A 1 119 ? 36.263 -4.915 -47.873 1.00 55.91 119 SER A C 1
ATOM 934 O O . SER A 1 119 ? 35.768 -3.876 -47.430 1.00 55.91 119 SER A O 1
ATOM 936 N N . ALA A 1 120 ? 35.670 -6.101 -47.706 1.00 55.44 120 ALA A N 1
ATOM 937 C CA . ALA A 1 120 ? 34.387 -6.254 -47.015 1.00 55.44 120 ALA A CA 1
ATOM 938 C C . ALA A 1 120 ? 34.491 -6.032 -45.490 1.00 55.44 120 ALA A C 1
ATOM 940 O O . ALA A 1 120 ? 33.586 -5.453 -44.884 1.00 55.44 120 ALA A O 1
ATOM 941 N N . GLY A 1 121 ? 35.604 -6.438 -44.866 1.00 52.84 121 GLY A N 1
ATOM 942 C CA . GLY A 1 121 ? 35.814 -6.322 -43.418 1.00 52.84 121 GLY A CA 1
ATOM 943 C C . GLY A 1 121 ? 35.992 -4.883 -42.923 1.00 52.84 121 GLY A C 1
ATOM 944 O O . GLY A 1 121 ? 35.472 -4.522 -41.865 1.00 52.84 121 GLY A O 1
ATOM 945 N N . ILE A 1 122 ? 36.665 -4.030 -43.702 1.00 58.62 122 ILE A N 1
ATOM 946 C CA . ILE A 1 122 ? 36.846 -2.611 -43.354 1.00 58.62 122 ILE A CA 1
ATOM 947 C C . ILE A 1 122 ? 35.522 -1.847 -43.510 1.00 58.62 122 ILE A C 1
ATOM 949 O O . ILE A 1 122 ? 35.201 -1.004 -42.668 1.00 58.62 122 ILE A O 1
ATOM 953 N N . GLY A 1 123 ? 34.718 -2.181 -44.527 1.00 57.84 123 GLY A N 1
ATOM 954 C CA . GLY A 1 123 ? 33.418 -1.549 -44.775 1.00 57.84 123 GLY A CA 1
ATOM 955 C C . GLY A 1 123 ? 32.377 -1.840 -43.689 1.00 57.84 123 GLY A C 1
ATOM 956 O O . GLY A 1 123 ? 31.673 -0.933 -43.247 1.00 57.84 123 GLY A O 1
ATOM 957 N N . LEU A 1 124 ? 32.309 -3.081 -43.199 1.00 55.88 124 LEU A N 1
ATOM 958 C CA . LEU A 1 124 ? 31.332 -3.457 -42.170 1.00 55.88 124 LEU A CA 1
ATOM 959 C C . LEU A 1 124 ? 31.713 -2.952 -40.766 1.00 55.88 124 LEU A C 1
ATOM 961 O O . LEU A 1 124 ? 30.833 -2.518 -40.022 1.00 55.88 124 LEU A O 1
ATOM 965 N N . SER A 1 125 ? 33.006 -2.910 -40.420 1.00 57.25 125 SER A N 1
ATOM 966 C CA . SER A 1 125 ? 33.463 -2.371 -39.125 1.00 57.25 125 SER A CA 1
ATOM 967 C C . SER A 1 125 ? 33.306 -0.850 -39.013 1.00 57.25 125 SER A C 1
ATOM 969 O O . SER A 1 125 ? 32.948 -0.342 -37.950 1.00 57.25 125 SER A O 1
ATOM 971 N N . SER A 1 126 ? 33.516 -0.107 -40.103 1.00 60.00 126 SER A N 1
ATOM 972 C CA . SER A 1 126 ? 33.327 1.352 -40.110 1.00 60.00 126 SER A CA 1
ATOM 973 C C . SER A 1 126 ? 31.844 1.748 -40.097 1.00 60.00 126 SER A C 1
ATOM 975 O O . SER A 1 126 ? 31.465 2.661 -39.361 1.00 60.00 126 SER A O 1
ATOM 977 N N . ALA A 1 127 ? 30.977 1.007 -40.798 1.00 64.81 127 ALA A N 1
ATOM 978 C CA . ALA A 1 127 ? 29.526 1.192 -40.717 1.00 64.81 127 ALA A CA 1
ATOM 979 C C . ALA A 1 127 ? 28.966 0.870 -39.316 1.00 64.81 127 ALA A C 1
ATOM 981 O O . ALA A 1 127 ? 28.133 1.614 -38.795 1.00 64.81 127 ALA A O 1
ATOM 982 N N . GLY A 1 128 ? 29.465 -0.193 -38.673 1.00 61.56 128 GLY A N 1
ATOM 983 C CA . GLY A 1 128 ? 29.086 -0.552 -37.302 1.00 61.56 128 GLY A CA 1
ATOM 984 C C . GLY A 1 128 ? 29.508 0.495 -36.265 1.00 61.56 128 GLY A C 1
ATOM 985 O O . GLY A 1 128 ? 28.714 0.860 -35.398 1.00 61.56 128 GLY A O 1
ATOM 986 N N . GLY A 1 129 ? 30.724 1.042 -36.386 1.00 69.25 129 GLY A N 1
ATOM 987 C CA . GLY A 1 129 ? 31.225 2.092 -35.490 1.00 69.25 129 GLY A CA 1
ATOM 988 C C . GLY A 1 129 ? 30.460 3.416 -35.606 1.00 69.25 129 GLY A C 1
ATOM 989 O O . GLY A 1 129 ? 30.153 4.047 -34.593 1.00 69.25 129 GLY A O 1
ATOM 990 N N . LEU A 1 130 ? 30.085 3.816 -36.826 1.00 67.81 130 LEU A N 1
ATOM 991 C CA . LEU A 1 130 ? 29.323 5.049 -37.059 1.00 67.81 130 LEU A CA 1
ATOM 992 C C . LEU A 1 130 ? 27.890 4.972 -36.517 1.00 67.81 130 LEU A C 1
ATOM 994 O O . LEU A 1 130 ? 27.389 5.963 -35.983 1.00 67.81 130 LEU A O 1
ATOM 998 N N . LEU A 1 131 ? 27.246 3.803 -36.586 1.00 66.56 131 LEU A N 1
ATOM 999 C CA . LEU A 1 131 ? 25.918 3.606 -35.996 1.00 66.56 131 LEU A CA 1
ATOM 1000 C C . LEU A 1 131 ? 25.942 3.696 -34.466 1.00 66.56 131 LEU A C 1
ATOM 1002 O O . LEU A 1 131 ? 25.017 4.260 -33.882 1.00 66.56 131 LEU A O 1
ATOM 1006 N N . LEU A 1 132 ? 27.010 3.221 -33.817 1.00 68.88 132 LEU A N 1
ATOM 1007 C CA . LEU A 1 132 ? 27.170 3.349 -32.366 1.00 68.88 132 LEU A CA 1
ATOM 1008 C C . LEU A 1 132 ? 27.332 4.812 -31.942 1.00 68.88 132 LEU A C 1
ATOM 1010 O O . LEU A 1 132 ? 26.623 5.262 -31.042 1.00 68.88 132 LEU A O 1
ATOM 1014 N N . ILE A 1 133 ? 28.176 5.577 -32.639 1.00 73.94 133 ILE A N 1
ATOM 1015 C CA . ILE A 1 133 ? 28.385 7.007 -32.356 1.00 73.94 133 ILE A CA 1
ATOM 1016 C C . ILE A 1 133 ? 27.106 7.814 -32.618 1.00 73.94 133 ILE A C 1
ATOM 1018 O O . ILE A 1 133 ? 26.732 8.659 -31.805 1.00 73.94 133 ILE A O 1
ATOM 1022 N N . HIS A 1 134 ? 26.386 7.527 -33.707 1.00 72.38 134 HIS A N 1
ATOM 1023 C CA . HIS A 1 134 ? 25.118 8.197 -33.997 1.00 72.38 134 HIS A CA 1
ATOM 1024 C C . HIS A 1 134 ? 24.031 7.858 -32.964 1.00 72.38 134 HIS A C 1
ATOM 1026 O O . HIS A 1 134 ? 23.260 8.734 -32.574 1.00 72.38 134 HIS A O 1
ATOM 1032 N N . SER A 1 135 ? 23.983 6.610 -32.484 1.00 67.06 135 SER A N 1
ATOM 1033 C CA . SER A 1 135 ? 23.039 6.206 -31.435 1.00 67.06 135 SER A CA 1
ATOM 1034 C C . SER A 1 135 ? 23.322 6.878 -30.088 1.00 67.06 135 SER A C 1
ATOM 1036 O O . SER A 1 135 ? 22.388 7.136 -29.334 1.00 67.06 135 SER A O 1
ATOM 1038 N N . TRP A 1 136 ? 24.588 7.216 -29.820 1.00 64.75 136 TRP A N 1
ATOM 1039 C CA . TRP A 1 136 ? 25.017 7.877 -28.589 1.00 64.75 136 TRP A CA 1
ATOM 1040 C C . TRP A 1 136 ? 24.700 9.379 -28.574 1.00 64.75 136 TRP A C 1
ATOM 1042 O O . TRP A 1 136 ? 24.468 9.939 -27.513 1.00 64.75 136 TRP A O 1
ATOM 1052 N N . LEU A 1 137 ? 24.633 10.032 -29.741 1.00 71.12 137 LEU A N 1
ATOM 1053 C CA . LEU A 1 137 ? 24.40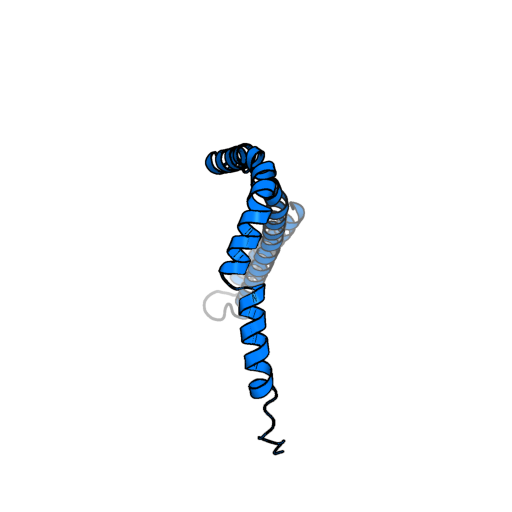4 11.481 -29.842 1.00 71.12 137 LEU A CA 1
ATOM 1054 C 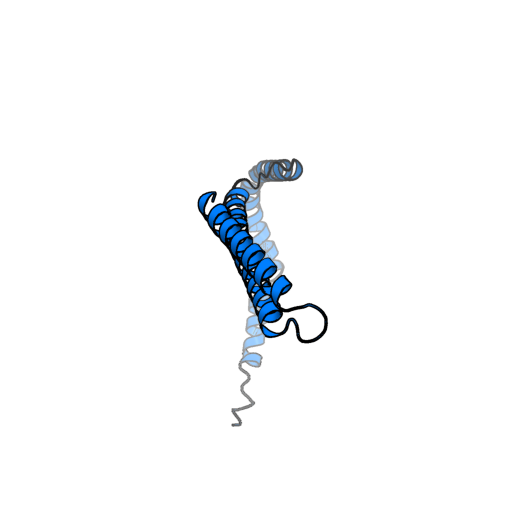C . LEU A 1 137 ? 22.916 11.888 -29.816 1.00 71.12 137 LEU A C 1
ATOM 1056 O O . LEU A 1 137 ? 22.602 13.068 -29.689 1.00 71.12 137 LEU A O 1
ATOM 1060 N N . ARG A 1 138 ? 21.991 10.936 -29.995 1.00 52.38 138 ARG A N 1
ATOM 1061 C CA . ARG A 1 138 ? 20.542 11.207 -30.098 1.00 52.38 138 ARG A CA 1
ATOM 1062 C C . ARG A 1 138 ? 19.752 10.862 -28.824 1.00 52.38 138 ARG A C 1
ATOM 1064 O O . ARG A 1 138 ? 18.542 11.086 -28.797 1.00 52.38 138 ARG A O 1
ATOM 1071 N N . SER A 1 139 ? 20.406 10.308 -27.806 1.00 48.78 139 SER A N 1
ATOM 1072 C CA . SER A 1 139 ? 19.824 10.046 -26.482 1.00 48.78 139 SER A CA 1
ATOM 1073 C C . SER A 1 139 ? 20.325 11.052 -25.460 1.00 48.78 139 SER A C 1
ATOM 1075 O O . SER A 1 139 ? 19.614 11.168 -24.440 1.00 48.78 139 SER A O 1
#